Protein AF-A0A6M1SFU9-F1 (afdb_monomer_lite)

pLDDT: mean 87.93, std 9.63, range [48.06, 97.44]

Secondary structure (DSSP, 8-state):
------HHHHHHHHHTTEEEEEETTEEEEEEEHHHHHHHHHHHHHTT-TT-B--HHHH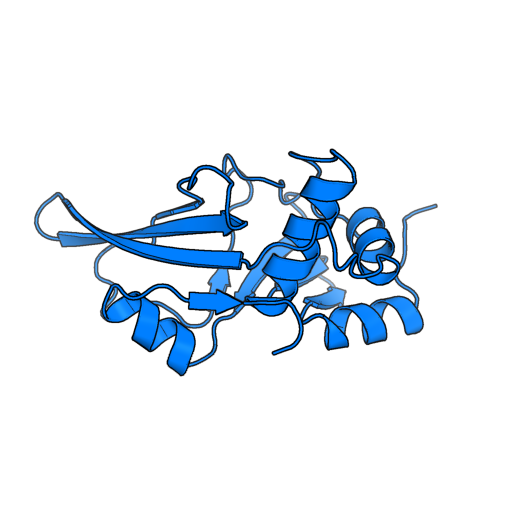HHHHH----TTT---EEEEEEEEEETTEEEEEEEEEETTS--EEEEEPPTT-SS--SEEEPPTT--SSSB--TTEEEEEE--HHHHHHHHTTPPEEE-S--

Sequence (159 aa):
MVPTLSKKDEVMLAERGITVESGVYGIKITLTSKGLCWLLNYLHSSGKQGSFLSLKLLKEVAGFQKDSDSWRELRIVASRLPAYDTQYYQLSLYLNGSPPKAFMALPPNLRAIPRTFNMPHLAYGVFKIKGDQTTNIALSASEADLLENGEAVIADGVN

Foldseek 3Di:
DAQDADPLLQVLLVQQQWHWDQDPLFIEIEHELSNVQLLLLLCVVVVVFAAEPGSVSSSSSSVDDDDPVSRFKKKWAWDWDDDDNWTKTFIWIDTPPDDTDGQDIDDTPDPFQDQKDWRDQDTPGRYGYDPSYTYMYGYDPVCRVCNRVRHMDIGRSND

Structure (mmCIF, N/CA/C/O backbone):
data_AF-A0A6M1SFU9-F1
#
_entry.id   AF-A0A6M1SFU9-F1
#
loop_
_atom_site.group_PDB
_atom_site.id
_atom_site.type_symbol
_atom_site.label_atom_id
_atom_site.label_alt_id
_atom_site.label_comp_id
_atom_site.label_asym_id
_atom_site.label_entity_id
_atom_site.label_seq_id
_atom_site.pdbx_PDB_ins_code
_atom_site.Cartn_x
_atom_site.Cartn_y
_atom_site.Cartn_z
_atom_site.occupancy
_atom_site.B_iso_or_equiv
_atom_site.auth_seq_id
_atom_site.auth_comp_id
_atom_site.auth_asym_id
_atom_site.auth_atom_id
_atom_site.pdbx_PDB_model_num
ATOM 1 N N . MET A 1 1 ? -26.341 1.052 9.754 1.00 48.06 1 MET A N 1
ATOM 2 C CA . MET A 1 1 ? -25.691 2.325 9.368 1.00 48.06 1 MET A CA 1
ATOM 3 C C . MET A 1 1 ? -24.549 2.026 8.418 1.00 48.06 1 MET A C 1
ATOM 5 O O . MET A 1 1 ? -23.768 1.125 8.709 1.00 48.06 1 MET A O 1
ATOM 9 N N . VAL A 1 2 ? -24.465 2.740 7.293 1.00 57.31 2 VAL A N 1
ATOM 10 C CA . VAL A 1 2 ? -23.296 2.679 6.403 1.00 57.31 2 VAL A CA 1
ATOM 11 C C . VAL A 1 2 ? -22.136 3.384 7.120 1.00 57.31 2 VAL A C 1
ATOM 13 O O . VAL A 1 2 ? -22.345 4.494 7.609 1.00 57.31 2 VAL A O 1
ATOM 16 N N . PRO A 1 3 ? -20.953 2.761 7.268 1.00 70.00 3 PRO A N 1
ATOM 17 C CA . PRO A 1 3 ? -19.822 3.405 7.927 1.00 70.00 3 PRO A CA 1
ATOM 18 C C . PRO A 1 3 ? -19.407 4.657 7.151 1.00 70.00 3 PRO A C 1
ATOM 20 O O . PRO A 1 3 ? -19.128 4.562 5.960 1.00 70.00 3 PRO A O 1
ATOM 23 N N . THR A 1 4 ? -19.337 5.801 7.824 1.00 84.50 4 THR A N 1
ATOM 24 C CA . THR A 1 4 ? -18.788 7.052 7.288 1.00 84.50 4 THR A CA 1
ATOM 25 C C . THR A 1 4 ? -17.497 7.412 8.019 1.00 84.50 4 THR A C 1
ATOM 27 O O . THR A 1 4 ? -17.324 7.092 9.204 1.00 84.50 4 THR A O 1
ATOM 30 N N . LEU A 1 5 ? -16.576 8.056 7.301 1.00 88.75 5 LEU A N 1
ATOM 31 C CA . LEU A 1 5 ? -15.388 8.662 7.894 1.00 88.75 5 LEU A CA 1
ATOM 32 C C . LEU A 1 5 ? -15.779 10.024 8.470 1.00 88.75 5 LEU A C 1
ATOM 34 O O . LEU A 1 5 ? -16.506 10.792 7.844 1.00 88.75 5 LEU A O 1
ATOM 38 N N . SER A 1 6 ? -15.349 10.301 9.696 1.00 92.25 6 SER A N 1
ATOM 39 C CA . SER A 1 6 ? -15.422 11.654 10.242 1.00 92.25 6 SER A CA 1
ATOM 40 C C . SER A 1 6 ? -14.275 12.500 9.689 1.00 92.25 6 SER A C 1
ATOM 42 O O . SER A 1 6 ? -13.248 11.958 9.288 1.00 92.25 6 SER A O 1
ATOM 44 N N . LYS A 1 7 ? -14.384 13.833 9.769 1.00 91.75 7 LYS A N 1
ATOM 45 C CA . LYS A 1 7 ? -13.270 14.736 9.418 1.00 91.75 7 LYS A CA 1
ATOM 46 C C . LYS A 1 7 ? -11.978 14.390 10.165 1.00 91.75 7 LYS A C 1
ATOM 48 O O . LYS A 1 7 ? -10.894 14.503 9.612 1.00 91.75 7 LYS A O 1
ATOM 53 N N . LYS A 1 8 ? -12.091 13.948 11.423 1.00 94.25 8 LYS A N 1
ATOM 54 C CA . LYS A 1 8 ? -10.940 13.495 12.212 1.00 94.25 8 LYS A CA 1
ATOM 55 C C . LYS A 1 8 ? -10.308 12.245 11.598 1.00 94.25 8 LYS A C 1
ATOM 57 O O . LYS A 1 8 ? -9.090 12.182 11.502 1.00 94.25 8 LYS A O 1
ATOM 62 N N . ASP A 1 9 ? -11.124 11.277 11.182 1.00 95.00 9 ASP A N 1
ATOM 63 C CA . ASP A 1 9 ? -10.627 10.058 10.537 1.00 95.00 9 ASP A CA 1
ATOM 64 C C . ASP A 1 9 ? -9.915 10.396 9.219 1.00 95.00 9 ASP A C 1
ATOM 66 O O . ASP A 1 9 ? -8.833 9.884 8.965 1.00 95.00 9 ASP A O 1
ATOM 70 N N . GLU A 1 10 ? -10.482 11.299 8.414 1.00 94.50 10 GLU A N 1
ATOM 71 C CA . GLU A 1 10 ? -9.889 11.758 7.150 1.00 94.50 10 GLU A CA 1
ATOM 72 C C . GLU A 1 10 ? -8.537 12.452 7.354 1.00 94.50 10 GLU A C 1
ATOM 74 O O . GLU A 1 10 ? -7.584 12.137 6.645 1.00 94.50 10 GLU A O 1
ATOM 79 N N . VAL A 1 11 ? -8.425 13.343 8.347 1.00 95.81 11 VAL A N 1
ATOM 80 C CA . VAL A 1 11 ? -7.157 14.010 8.693 1.00 95.81 11 VAL A CA 1
ATOM 81 C C . VAL A 1 11 ? -6.108 12.988 9.128 1.00 95.81 11 VAL A C 1
ATOM 83 O O . VAL A 1 11 ? -5.002 12.980 8.593 1.00 95.81 11 VAL A O 1
ATOM 86 N N . MET A 1 12 ? -6.467 12.070 10.031 1.00 96.56 12 MET A N 1
ATOM 87 C CA . MET A 1 12 ? -5.547 11.025 10.495 1.00 96.56 12 MET A CA 1
ATOM 88 C C . MET A 1 12 ? -5.112 10.093 9.360 1.00 96.56 12 MET A C 1
ATOM 90 O O . MET A 1 12 ? -3.966 9.654 9.323 1.00 96.56 12 MET A O 1
ATOM 94 N N . LEU A 1 13 ? -6.016 9.761 8.435 1.00 96.94 13 LEU A N 1
ATOM 95 C CA . LEU A 1 13 ? -5.690 8.963 7.255 1.00 96.94 13 LEU A CA 1
ATOM 96 C C . LEU A 1 13 ? -4.736 9.715 6.326 1.00 96.94 13 LEU A C 1
ATOM 98 O O . LEU A 1 13 ? -3.745 9.130 5.890 1.00 96.94 13 LEU A O 1
ATOM 102 N N . ALA A 1 14 ? -4.976 11.005 6.086 1.00 96.38 14 ALA A N 1
ATOM 103 C CA . ALA A 1 14 ? -4.108 11.833 5.256 1.00 96.38 14 ALA A CA 1
ATOM 104 C C . ALA A 1 14 ? -2.687 11.923 5.839 1.00 96.38 14 ALA A C 1
ATOM 106 O O . ALA A 1 14 ? -1.717 11.711 5.113 1.00 96.38 14 ALA A O 1
ATOM 107 N N . GLU A 1 15 ? -2.552 12.120 7.155 1.00 95.94 15 GLU A N 1
ATOM 108 C CA . GLU A 1 15 ? -1.257 12.086 7.858 1.00 95.94 15 GLU A CA 1
ATOM 109 C C . GLU A 1 15 ? -0.530 10.744 7.693 1.00 95.94 15 GLU A C 1
ATOM 111 O O . GLU A 1 15 ? 0.703 10.691 7.647 1.00 95.94 15 GLU A O 1
ATOM 116 N N . ARG A 1 16 ? -1.290 9.655 7.557 1.00 96.56 16 ARG A N 1
ATOM 117 C CA . ARG A 1 16 ? -0.790 8.293 7.324 1.00 96.56 16 ARG A CA 1
ATOM 118 C C . ARG A 1 16 ? -0.548 7.983 5.848 1.00 96.56 16 ARG A C 1
ATOM 120 O O . ARG A 1 16 ? -0.139 6.870 5.547 1.00 96.56 16 ARG A O 1
ATOM 127 N N . GLY A 1 17 ? -0.764 8.929 4.933 1.00 96.81 17 GLY A N 1
ATOM 128 C CA . GLY A 1 17 ? -0.580 8.721 3.495 1.00 96.81 17 GLY A CA 1
ATOM 129 C C . GLY A 1 17 ? -1.737 7.981 2.818 1.00 96.81 17 GLY A C 1
ATOM 130 O O . GLY A 1 17 ? -1.532 7.279 1.827 1.00 96.81 17 GLY A O 1
ATOM 131 N N . ILE A 1 18 ? -2.948 8.101 3.365 1.00 97.44 18 ILE A N 1
ATOM 132 C CA . ILE A 1 18 ? -4.175 7.520 2.819 1.00 97.44 18 ILE A CA 1
ATOM 133 C C . ILE A 1 18 ? -5.167 8.647 2.539 1.00 97.44 18 ILE A C 1
ATOM 135 O O . ILE A 1 18 ? -5.593 9.342 3.457 1.00 97.44 18 ILE A O 1
ATOM 139 N N . THR A 1 19 ? -5.590 8.806 1.288 1.00 96.44 19 THR A N 1
ATOM 140 C CA . THR A 1 19 ? -6.659 9.750 0.935 1.00 96.44 19 THR A CA 1
ATOM 141 C C . THR A 1 19 ? -7.898 9.008 0.466 1.00 96.44 19 THR A C 1
ATOM 143 O O . THR A 1 19 ? -7.815 7.979 -0.209 1.00 96.44 19 THR A O 1
ATOM 146 N N . VAL A 1 20 ? -9.063 9.526 0.854 1.00 94.56 20 VAL A N 1
ATOM 147 C CA . VAL A 1 20 ? -10.367 8.967 0.497 1.00 94.56 20 VAL A CA 1
ATOM 148 C C . VAL A 1 20 ? -11.207 10.078 -0.106 1.00 94.56 20 VAL A C 1
ATOM 150 O O . VAL A 1 20 ? -11.490 11.078 0.544 1.00 94.56 20 VAL A O 1
ATOM 153 N N . GLU A 1 21 ? -11.614 9.893 -1.352 1.00 91.81 21 GLU A N 1
ATOM 154 C CA . GLU A 1 21 ? -12.478 10.806 -2.089 1.00 91.81 21 GLU A CA 1
ATOM 155 C C . GLU A 1 21 ? -13.811 10.093 -2.339 1.00 91.81 21 GLU A C 1
ATOM 157 O O . GLU A 1 21 ? -13.856 9.030 -2.962 1.00 91.81 21 GLU A O 1
ATOM 162 N N . SER A 1 22 ? -14.907 10.664 -1.838 1.00 85.00 22 SER A N 1
ATOM 163 C CA . SER A 1 22 ? -16.260 10.176 -2.133 1.00 85.00 22 SER A CA 1
ATOM 164 C C . SER A 1 22 ? -16.840 10.995 -3.281 1.00 85.00 22 SER A C 1
ATOM 166 O O . SER A 1 22 ? -16.962 12.213 -3.165 1.00 85.00 22 SER A O 1
ATOM 168 N N . GLY A 1 23 ? -17.186 10.340 -4.388 1.00 76.00 23 GLY A N 1
ATOM 169 C CA . GLY A 1 23 ? -17.740 10.990 -5.572 1.00 76.00 23 GLY A CA 1
ATOM 170 C C . GLY A 1 23 ? -18.992 10.297 -6.101 1.00 76.00 23 GLY A C 1
ATOM 171 O O . GLY A 1 23 ? -19.428 9.266 -5.594 1.00 76.00 23 GLY A O 1
ATOM 172 N N . VAL A 1 24 ? -19.554 10.859 -7.174 1.00 73.69 24 VAL A N 1
ATOM 173 C CA . VAL A 1 24 ? -20.754 10.330 -7.855 1.00 73.69 24 VAL A CA 1
ATOM 174 C C . VAL A 1 24 ? -20.539 8.897 -8.367 1.00 73.69 24 VAL A C 1
ATOM 176 O O . VAL A 1 24 ? -21.476 8.108 -8.417 1.00 73.69 24 VAL A O 1
ATOM 179 N N . TYR A 1 25 ? -19.294 8.543 -8.694 1.00 71.81 25 TYR A N 1
ATOM 180 C CA . TYR A 1 25 ? -18.905 7.240 -9.241 1.00 71.81 25 TYR A CA 1
ATOM 181 C C . TYR A 1 25 ? -18.398 6.243 -8.183 1.00 71.81 25 TYR A C 1
ATOM 183 O O . TYR A 1 25 ? -17.784 5.239 -8.533 1.00 71.81 25 TYR A O 1
ATOM 191 N N . GLY A 1 26 ? -18.634 6.516 -6.897 1.00 84.44 26 GLY A N 1
ATOM 192 C CA . GLY A 1 26 ? -18.214 5.659 -5.789 1.00 84.44 26 GLY A CA 1
ATOM 193 C C . GLY A 1 26 ? -17.046 6.234 -4.991 1.00 84.44 26 GLY A C 1
ATOM 194 O O . GLY A 1 26 ? -16.836 7.448 -4.933 1.00 84.44 26 GLY A O 1
ATOM 195 N N . ILE A 1 27 ? -16.308 5.346 -4.325 1.00 89.75 27 ILE A N 1
ATOM 196 C CA . ILE A 1 27 ? -15.222 5.720 -3.413 1.00 89.75 27 ILE A CA 1
ATOM 197 C C . ILE A 1 27 ? -13.886 5.517 -4.123 1.00 89.75 27 ILE A C 1
ATOM 199 O O . ILE A 1 27 ? -13.589 4.426 -4.616 1.00 89.75 27 ILE A O 1
ATOM 203 N N . LYS A 1 28 ? -13.057 6.558 -4.131 1.00 92.62 28 LYS A N 1
ATOM 204 C CA . LYS A 1 28 ? -11.675 6.498 -4.594 1.00 92.62 28 LYS A CA 1
ATOM 205 C C . LYS A 1 28 ? -10.735 6.561 -3.395 1.00 92.62 28 LYS A C 1
ATOM 207 O O . LYS A 1 28 ? -10.817 7.477 -2.585 1.00 92.62 28 LYS A O 1
ATOM 212 N N . ILE A 1 29 ? -9.846 5.582 -3.285 1.00 94.31 29 ILE A N 1
ATOM 213 C CA . ILE A 1 29 ? -8.851 5.473 -2.216 1.00 94.31 29 ILE A CA 1
ATOM 214 C C . ILE A 1 29 ? -7.471 5.563 -2.855 1.00 94.31 29 ILE A C 1
ATOM 216 O O . ILE A 1 29 ? -7.181 4.833 -3.801 1.00 94.31 29 ILE A O 1
ATOM 220 N N . THR A 1 30 ? -6.612 6.436 -2.344 1.00 95.69 30 THR A N 1
ATOM 221 C CA . THR A 1 30 ? -5.206 6.497 -2.762 1.00 95.69 30 THR A CA 1
ATOM 222 C C . THR A 1 30 ? -4.320 6.162 -1.573 1.00 95.69 30 THR A C 1
ATOM 224 O O . THR A 1 30 ? -4.482 6.733 -0.496 1.00 95.69 30 THR A O 1
ATOM 227 N N . LEU A 1 31 ? -3.404 5.218 -1.767 1.00 95.62 31 LEU A N 1
ATOM 228 C CA . LEU A 1 31 ? -2.453 4.751 -0.764 1.00 95.62 31 LEU A CA 1
ATOM 229 C C . LEU A 1 31 ? -1.041 5.103 -1.228 1.00 95.62 31 LEU A C 1
ATOM 231 O O . LEU A 1 31 ? -0.623 4.666 -2.298 1.00 95.62 31 LEU A O 1
ATOM 235 N N . THR A 1 32 ? -0.290 5.856 -0.433 1.00 96.88 32 THR A N 1
ATOM 236 C CA . THR A 1 32 ? 1.163 5.955 -0.629 1.00 96.88 32 THR A CA 1
ATOM 237 C C . THR A 1 32 ? 1.870 4.749 -0.009 1.00 96.88 32 THR A C 1
ATOM 239 O O . THR A 1 32 ? 1.234 3.939 0.673 1.00 96.88 32 THR A O 1
ATOM 242 N N . SER A 1 33 ? 3.189 4.620 -0.172 1.00 95.62 33 SER A N 1
ATOM 243 C CA . SER A 1 33 ? 3.973 3.612 0.563 1.00 95.62 33 SER A CA 1
ATOM 244 C C . SER A 1 33 ? 3.794 3.739 2.080 1.00 95.62 33 SER A C 1
ATOM 246 O O . SER A 1 33 ? 3.647 2.735 2.778 1.00 95.62 33 SER A O 1
ATOM 248 N N . LYS A 1 34 ? 3.693 4.973 2.590 1.00 96.69 34 LYS A N 1
ATOM 249 C CA . LYS A 1 34 ? 3.340 5.257 3.988 1.00 96.69 34 LYS A CA 1
ATOM 250 C C . LYS A 1 34 ? 1.967 4.686 4.350 1.00 96.69 34 LYS A C 1
ATOM 252 O O . LYS A 1 34 ? 1.842 3.967 5.342 1.00 96.69 34 LYS A O 1
ATOM 257 N N . GLY A 1 35 ? 0.964 4.930 3.505 1.00 96.31 35 GLY A N 1
ATOM 258 C CA . GLY A 1 35 ? -0.394 4.413 3.690 1.00 96.31 35 GLY A CA 1
ATOM 259 C C . GLY A 1 35 ? -0.459 2.889 3.678 1.00 96.31 35 GLY A C 1
ATOM 260 O O . GLY A 1 35 ? -1.108 2.282 4.532 1.00 96.31 35 GLY A O 1
ATOM 261 N N . LEU A 1 36 ? 0.271 2.256 2.758 1.00 94.62 36 LEU A N 1
ATOM 262 C CA . LEU A 1 36 ? 0.425 0.804 2.700 1.00 94.62 36 LEU A CA 1
ATOM 263 C C . LEU A 1 36 ? 1.104 0.257 3.961 1.00 94.62 36 LEU A C 1
ATOM 265 O O . LEU A 1 36 ? 0.656 -0.757 4.490 1.00 94.62 36 LEU A O 1
ATOM 269 N N . CYS A 1 37 ? 2.138 0.929 4.474 1.00 95.56 37 CYS A N 1
ATOM 270 C CA . CYS A 1 37 ? 2.832 0.526 5.696 1.00 95.56 37 CYS A CA 1
ATOM 271 C C . CYS A 1 37 ? 1.881 0.521 6.901 1.00 95.56 37 CYS A C 1
ATOM 273 O O . CYS A 1 37 ? 1.786 -0.485 7.608 1.00 95.56 37 CYS A O 1
ATOM 275 N N . TRP A 1 38 ? 1.101 1.592 7.083 1.00 97.00 38 TRP A N 1
ATOM 276 C CA . TRP A 1 38 ? 0.081 1.671 8.133 1.00 97.00 38 TRP A CA 1
ATOM 277 C C . TRP A 1 38 ? -0.990 0.590 8.003 1.00 97.00 38 TRP A C 1
ATOM 279 O O . TRP A 1 38 ? -1.302 -0.100 8.975 1.00 97.00 38 TRP A O 1
ATOM 289 N N . LEU A 1 39 ? -1.537 0.422 6.799 1.00 95.31 39 LEU A N 1
ATOM 290 C CA . LEU A 1 39 ? -2.577 -0.562 6.527 1.00 95.31 39 LEU A CA 1
ATOM 291 C C . LEU A 1 39 ? -2.087 -1.989 6.798 1.00 95.31 39 LEU A C 1
ATOM 293 O O . LEU A 1 39 ? -2.770 -2.764 7.466 1.00 95.31 39 LEU A O 1
ATOM 297 N N . LEU A 1 40 ? -0.905 -2.347 6.299 1.00 93.69 40 LEU A N 1
ATOM 298 C CA . LEU A 1 40 ? -0.375 -3.699 6.442 1.00 93.69 40 LEU A CA 1
ATOM 299 C C . LEU A 1 40 ? 0.020 -4.005 7.889 1.00 93.69 40 LEU A C 1
ATOM 301 O O . LEU A 1 40 ? -0.278 -5.105 8.354 1.00 93.69 40 LEU A O 1
ATOM 305 N N . ASN A 1 41 ? 0.609 -3.053 8.624 1.00 95.19 41 ASN A N 1
ATOM 306 C CA . ASN A 1 41 ? 0.884 -3.236 10.054 1.00 95.19 41 ASN A CA 1
ATOM 307 C C . ASN A 1 41 ? -0.408 -3.415 10.859 1.00 95.19 41 ASN A C 1
ATOM 309 O O . ASN A 1 41 ? -0.484 -4.317 11.691 1.00 95.19 41 ASN A O 1
ATOM 313 N N . TYR A 1 42 ? -1.453 -2.634 10.564 1.00 95.38 42 TYR A N 1
ATOM 314 C CA . TYR A 1 42 ? -2.762 -2.823 11.190 1.00 95.38 42 TYR A CA 1
ATOM 315 C C . TYR A 1 42 ? -3.319 -4.231 10.933 1.00 95.38 42 TYR A C 1
ATOM 317 O O . TYR A 1 42 ? -3.749 -4.917 11.862 1.00 95.38 42 TYR A O 1
ATOM 325 N N . LEU A 1 43 ? -3.303 -4.691 9.678 1.00 93.31 43 LEU A N 1
ATOM 326 C CA . LEU A 1 43 ? -3.800 -6.020 9.306 1.00 93.31 43 LEU A CA 1
ATOM 327 C C . LEU A 1 43 ? -2.980 -7.147 9.942 1.00 93.31 43 LEU A C 1
ATOM 329 O O . LEU A 1 43 ? -3.544 -8.177 10.313 1.00 93.31 43 LEU A O 1
ATOM 333 N N . HIS A 1 44 ? -1.666 -6.953 10.071 1.00 91.81 44 HIS A N 1
ATOM 334 C CA . HIS A 1 44 ? -0.773 -7.891 10.738 1.00 91.81 44 HIS A CA 1
ATOM 335 C C . HIS A 1 44 ? -1.077 -7.983 12.239 1.00 91.81 44 HIS A C 1
ATOM 337 O O . HIS A 1 44 ? -1.341 -9.078 12.727 1.00 91.81 44 HIS A O 1
ATOM 343 N N . SER A 1 45 ? -1.120 -6.844 12.936 1.00 92.50 45 SER A N 1
ATOM 344 C CA . SER A 1 45 ? -1.370 -6.758 14.382 1.00 92.50 45 SER A CA 1
ATOM 345 C C . SER A 1 45 ? -2.773 -7.246 14.768 1.00 92.50 45 SER A C 1
ATOM 347 O O . SER A 1 45 ? -2.943 -7.973 15.742 1.00 92.50 45 SER A O 1
ATOM 349 N N . SER A 1 46 ? -3.790 -6.913 13.967 1.00 92.31 46 SER A N 1
ATOM 350 C CA . SER A 1 46 ? -5.185 -7.290 14.240 1.00 92.31 46 SER A CA 1
ATOM 351 C C . SER A 1 46 ? -5.579 -8.692 13.757 1.00 92.31 46 SER A C 1
ATOM 353 O O . SER A 1 46 ? -6.708 -9.119 13.999 1.00 92.31 46 SER A O 1
ATOM 355 N N . GLY A 1 47 ? -4.706 -9.393 13.023 1.00 89.19 47 GLY A N 1
ATOM 356 C CA . GLY A 1 47 ? -5.006 -10.703 12.432 1.00 89.19 47 GLY A CA 1
ATOM 357 C C . GLY A 1 47 ? -6.059 -10.680 11.311 1.00 89.19 47 GLY A C 1
ATOM 358 O O . GLY A 1 47 ? -6.520 -11.732 10.876 1.00 89.19 47 GLY A O 1
ATOM 359 N N . LYS A 1 48 ? -6.445 -9.502 10.803 1.00 89.12 48 LYS A N 1
ATOM 360 C CA . LYS A 1 48 ? -7.536 -9.314 9.825 1.00 89.12 48 LYS A CA 1
ATOM 361 C C . LYS A 1 48 ? -7.112 -9.491 8.359 1.00 89.12 48 LYS A C 1
ATOM 363 O O . LYS A 1 48 ? -7.669 -8.848 7.464 1.00 89.12 48 LYS A O 1
ATOM 368 N N . GLN A 1 49 ? -6.129 -10.342 8.084 1.00 85.44 49 GLN A N 1
ATOM 369 C CA . GLN A 1 49 ? -5.634 -10.574 6.722 1.00 85.44 49 GLN A CA 1
ATOM 370 C C . GLN A 1 49 ? -6.762 -11.041 5.784 1.00 85.44 49 GLN A C 1
ATOM 372 O O . GLN A 1 49 ? -7.654 -11.789 6.175 1.00 85.44 49 GLN A O 1
ATOM 377 N N . GLY A 1 50 ? -6.745 -10.574 4.536 1.00 83.25 50 GLY A N 1
ATOM 378 C CA . GLY A 1 50 ? -7.766 -10.874 3.528 1.00 83.25 50 GLY A CA 1
ATOM 379 C C . GLY A 1 50 ? -9.055 -10.050 3.649 1.00 83.25 50 GLY A C 1
ATOM 380 O O . GLY A 1 50 ? -9.989 -10.276 2.875 1.00 83.25 50 GLY A O 1
ATOM 381 N N . SER A 1 51 ? -9.110 -9.091 4.580 1.00 88.50 51 SER A N 1
ATOM 382 C CA . SER A 1 51 ? -10.244 -8.173 4.732 1.00 88.50 51 SER A CA 1
ATOM 383 C C . SER A 1 51 ? -10.436 -7.278 3.510 1.00 88.50 51 SER A C 1
ATOM 385 O O . SER A 1 51 ? -9.484 -6.926 2.815 1.00 88.50 51 SER A O 1
ATOM 387 N N . PHE A 1 52 ? -11.679 -6.858 3.275 1.00 90.94 52 PHE A N 1
ATOM 388 C CA . PHE A 1 52 ? -11.965 -5.821 2.289 1.00 90.94 52 PHE A CA 1
ATOM 389 C C . PHE A 1 52 ? -11.509 -4.452 2.795 1.00 90.94 52 PHE A C 1
ATOM 391 O O . PHE A 1 52 ? -11.864 -4.049 3.909 1.00 90.94 52 PHE A O 1
ATOM 398 N N . LEU A 1 53 ? -10.808 -3.712 1.938 1.00 91.38 53 LEU A N 1
ATOM 399 C CA . LEU A 1 53 ? -10.534 -2.297 2.123 1.00 91.38 53 LEU A CA 1
ATOM 400 C C . LEU A 1 53 ? -11.875 -1.558 2.115 1.00 91.38 53 LEU A C 1
ATOM 402 O O . LEU A 1 53 ? -12.538 -1.399 1.101 1.00 91.38 53 LEU A O 1
ATOM 406 N N . SER A 1 54 ? -12.362 -1.220 3.299 1.00 91.69 54 SER A N 1
ATOM 407 C CA . SER A 1 54 ? -13.681 -0.627 3.505 1.00 91.69 54 SER A CA 1
ATOM 408 C C . SER A 1 54 ? -13.548 0.614 4.367 1.00 91.69 54 SER A C 1
ATOM 410 O O . SER A 1 54 ? -12.584 0.735 5.115 1.00 91.69 54 SER A O 1
ATOM 412 N N . LEU A 1 55 ? -14.543 1.504 4.344 1.00 92.19 55 LEU A N 1
ATOM 413 C CA . LEU A 1 55 ? -14.544 2.680 5.223 1.00 92.19 55 LEU A CA 1
ATOM 414 C C . LEU A 1 55 ? -14.446 2.298 6.709 1.00 92.19 55 LEU A C 1
ATOM 416 O O . LEU A 1 55 ? -13.807 3.002 7.482 1.00 92.19 55 LEU A O 1
ATOM 420 N N . LYS A 1 56 ? -15.008 1.145 7.107 1.00 93.19 56 LYS A N 1
ATOM 421 C CA . LYS A 1 56 ? -14.834 0.600 8.461 1.00 93.19 56 LYS A CA 1
ATOM 422 C C . LYS A 1 56 ? -13.369 0.258 8.744 1.00 93.19 56 LYS A C 1
ATOM 424 O O . LYS A 1 56 ? -12.854 0.674 9.773 1.00 93.19 56 LYS A O 1
ATOM 429 N N . LEU A 1 57 ? -12.711 -0.466 7.835 1.00 94.75 57 LEU A N 1
ATOM 430 C CA . LEU A 1 57 ? -11.293 -0.804 7.969 1.00 94.75 57 LEU A CA 1
ATOM 431 C C . LEU A 1 57 ? -10.436 0.465 8.016 1.00 94.75 57 LEU A C 1
ATOM 433 O O . LEU A 1 57 ? -9.578 0.584 8.874 1.00 94.75 57 LEU A O 1
ATOM 437 N N . LEU A 1 58 ? -10.701 1.435 7.138 1.00 95.50 58 LEU A N 1
ATOM 438 C CA . LEU A 1 58 ? -9.984 2.709 7.117 1.00 95.50 58 LEU A CA 1
ATOM 439 C C . LEU A 1 58 ? -10.174 3.493 8.415 1.00 95.50 58 LEU A C 1
ATOM 441 O O . LEU A 1 58 ? -9.223 4.071 8.919 1.00 95.50 58 LEU A O 1
ATOM 445 N N . LYS A 1 59 ? -11.365 3.459 9.012 1.00 95.75 59 LYS A N 1
ATOM 446 C CA . LYS A 1 59 ? -11.603 4.055 10.328 1.00 95.75 59 LYS A CA 1
ATOM 447 C C . LYS A 1 59 ? -10.811 3.361 11.439 1.00 95.75 59 LYS A C 1
ATOM 449 O O . LYS A 1 59 ? -10.254 4.024 12.307 1.00 95.75 59 LYS A O 1
ATOM 454 N N . GLU A 1 60 ? -10.733 2.033 11.405 1.00 96.19 60 GLU A N 1
ATOM 455 C CA . GLU A 1 60 ? -9.893 1.266 12.333 1.00 96.19 60 GLU A CA 1
ATOM 456 C C . GLU A 1 60 ? -8.407 1.599 12.130 1.00 96.19 60 GLU A C 1
ATOM 458 O O . GLU A 1 60 ? -7.696 1.842 13.103 1.00 96.19 60 GLU A O 1
ATOM 463 N N . VAL A 1 61 ? -7.965 1.703 10.872 1.00 96.62 61 VAL A N 1
ATOM 464 C CA . VAL A 1 61 ? -6.616 2.149 10.519 1.00 96.62 61 VAL A CA 1
ATOM 465 C C . VAL A 1 61 ? -6.382 3.571 10.998 1.00 96.62 61 VAL A C 1
ATOM 467 O O . VAL A 1 61 ? -5.307 3.801 11.505 1.00 96.62 61 VAL A O 1
ATOM 470 N N . ALA A 1 62 ? -7.334 4.502 10.917 1.00 96.56 62 ALA A N 1
ATOM 471 C CA . ALA A 1 62 ? -7.180 5.876 11.409 1.00 96.56 62 ALA A CA 1
ATOM 472 C C . ALA A 1 62 ? -6.973 5.940 12.935 1.00 96.56 62 ALA A C 1
ATOM 474 O O . ALA A 1 62 ? -6.212 6.770 13.428 1.00 96.56 62 ALA A O 1
ATOM 475 N N . GLY A 1 63 ? -7.638 5.050 13.679 1.00 95.00 63 GLY A N 1
ATOM 476 C CA . GLY A 1 63 ? -7.527 4.943 15.136 1.00 95.00 63 GLY A CA 1
ATOM 477 C C . GLY A 1 63 ? -6.348 4.099 15.633 1.00 95.00 63 GLY A C 1
ATOM 478 O O . GLY A 1 63 ? -6.045 4.130 16.824 1.00 95.00 63 GLY A O 1
ATOM 479 N N . PHE A 1 64 ? -5.683 3.347 14.752 1.00 95.81 64 PHE A N 1
ATOM 480 C CA . PHE A 1 64 ? -4.573 2.471 15.119 1.00 95.81 64 PHE A CA 1
ATOM 481 C C . PHE A 1 64 ? -3.372 3.274 15.631 1.00 95.81 64 PHE A C 1
ATOM 483 O O . PHE A 1 64 ? -3.068 4.343 15.102 1.00 95.81 64 PHE A O 1
ATOM 490 N N . GLN A 1 65 ? -2.669 2.772 16.640 1.00 93.94 65 GLN A N 1
ATOM 491 C CA . GLN A 1 65 ? -1.448 3.393 17.152 1.00 93.94 65 GLN A CA 1
ATOM 492 C C . GLN A 1 65 ? -0.249 2.535 16.774 1.00 93.94 65 GLN A C 1
ATOM 494 O O . GLN A 1 65 ? -0.338 1.308 16.775 1.00 93.94 65 GLN A O 1
ATOM 499 N N . LYS A 1 66 ? 0.858 3.193 16.426 1.00 91.62 66 LYS A N 1
ATOM 500 C CA . LYS A 1 66 ? 2.120 2.511 16.147 1.00 91.62 66 LYS A CA 1
ATOM 501 C C . LYS A 1 66 ? 2.635 1.900 17.447 1.00 91.62 66 LYS A C 1
ATOM 503 O O . LYS A 1 66 ? 2.879 2.618 18.410 1.00 91.62 66 LYS A O 1
ATOM 508 N N . ASP A 1 67 ? 2.781 0.584 17.447 1.00 88.00 67 ASP A N 1
ATOM 509 C CA . ASP A 1 67 ? 3.388 -0.182 18.530 1.00 88.00 67 ASP A CA 1
ATOM 510 C C . ASP A 1 67 ? 4.868 -0.400 18.205 1.00 88.00 67 ASP A C 1
ATOM 512 O O . ASP A 1 67 ? 5.185 -1.078 17.229 1.00 88.00 67 ASP A O 1
ATOM 516 N N . SER A 1 68 ? 5.770 0.200 18.986 1.00 82.38 68 SER A N 1
ATOM 517 C CA . SER A 1 68 ? 7.216 0.152 18.733 1.00 82.38 68 SER A CA 1
ATOM 518 C C . SER A 1 68 ? 7.773 -1.265 18.653 1.00 82.38 68 SER A C 1
ATOM 520 O O . SER A 1 68 ? 8.730 -1.486 17.916 1.00 82.38 68 SER A O 1
ATOM 522 N N . ASP A 1 69 ? 7.167 -2.212 19.367 1.00 86.12 69 ASP A N 1
ATOM 523 C CA . ASP A 1 69 ? 7.729 -3.549 19.545 1.00 86.12 69 ASP A CA 1
ATOM 524 C C . ASP A 1 69 ? 7.348 -4.488 18.395 1.00 86.12 69 ASP A C 1
ATOM 526 O O . ASP A 1 69 ? 8.071 -5.434 18.077 1.00 86.12 69 ASP A O 1
ATOM 530 N N . SER A 1 70 ? 6.213 -4.221 17.743 1.00 88.69 70 SER A N 1
ATOM 531 C CA . SER A 1 70 ? 5.676 -5.051 16.660 1.00 88.69 70 SER A CA 1
ATOM 532 C C . SER A 1 70 ? 5.653 -4.361 15.295 1.00 88.69 70 SER A C 1
ATOM 534 O O . SER A 1 70 ? 5.355 -5.016 14.288 1.00 88.69 70 SER A O 1
ATOM 536 N N . TRP A 1 71 ? 5.993 -3.068 15.235 1.00 94.50 71 TRP A N 1
ATOM 537 C CA . TRP A 1 71 ? 6.004 -2.305 13.993 1.00 94.50 71 TRP A CA 1
ATOM 538 C C . TRP A 1 71 ? 7.068 -2.803 13.023 1.00 94.50 71 TRP A C 1
ATOM 540 O O . TRP A 1 71 ? 8.246 -2.931 13.352 1.00 94.50 71 TRP A O 1
ATOM 550 N N . ARG A 1 72 ? 6.654 -3.027 11.778 1.00 95.00 72 ARG A N 1
ATOM 551 C CA . ARG A 1 72 ? 7.525 -3.507 10.708 1.00 95.00 72 ARG A CA 1
ATOM 552 C C . ARG A 1 72 ? 7.545 -2.511 9.569 1.00 95.00 72 ARG A C 1
ATOM 554 O O . ARG A 1 72 ? 6.511 -1.995 9.154 1.00 95.00 72 ARG A O 1
ATOM 561 N N . GLU A 1 73 ? 8.724 -2.296 9.014 1.00 96.19 73 GLU A N 1
ATOM 562 C CA . GLU A 1 73 ? 8.874 -1.546 7.772 1.00 96.19 73 GLU A CA 1
ATOM 563 C C . GLU A 1 73 ? 8.166 -2.270 6.624 1.00 96.19 73 GLU A C 1
ATOM 565 O O . GLU A 1 73 ? 8.239 -3.498 6.503 1.00 96.19 73 GLU A O 1
ATOM 570 N N . LEU A 1 74 ? 7.518 -1.505 5.754 1.00 95.38 74 LEU A N 1
ATOM 571 C CA . LEU A 1 74 ? 7.096 -1.968 4.442 1.00 95.38 74 LEU A CA 1
ATOM 572 C C . LEU A 1 74 ? 8.309 -2.032 3.520 1.00 95.38 74 LEU A C 1
ATOM 574 O O . LEU A 1 74 ? 9.104 -1.097 3.479 1.00 95.38 74 LEU A O 1
ATOM 578 N N . ARG A 1 75 ? 8.390 -3.097 2.726 1.00 95.44 75 ARG A N 1
ATOM 579 C CA . ARG A 1 75 ? 9.300 -3.225 1.594 1.00 95.44 75 ARG A CA 1
ATOM 580 C C . ARG A 1 75 ? 8.506 -3.433 0.313 1.00 95.44 75 ARG A C 1
ATOM 582 O O . ARG A 1 75 ? 7.629 -4.299 0.251 1.00 95.44 75 ARG A O 1
ATOM 589 N N . ILE A 1 76 ? 8.830 -2.637 -0.697 1.00 93.81 76 ILE A N 1
ATOM 590 C CA . ILE A 1 76 ? 8.308 -2.757 -2.058 1.00 93.81 76 ILE A CA 1
ATOM 591 C C . ILE A 1 76 ? 9.486 -3.072 -2.966 1.00 93.81 76 ILE A C 1
ATOM 593 O O . ILE A 1 76 ? 10.504 -2.388 -2.912 1.00 93.81 76 ILE A O 1
ATOM 597 N N . VAL A 1 77 ? 9.350 -4.107 -3.786 1.00 93.81 77 VAL A N 1
ATOM 598 C CA . VAL A 1 77 ? 10.377 -4.516 -4.749 1.00 93.81 77 VAL A CA 1
ATOM 599 C C . VAL A 1 77 ? 9.722 -4.720 -6.103 1.00 93.81 77 VAL A C 1
ATOM 601 O O . VAL A 1 77 ? 8.638 -5.300 -6.185 1.00 93.81 77 VAL A O 1
ATOM 604 N N . ALA A 1 78 ? 10.394 -4.276 -7.160 1.00 92.25 78 ALA A N 1
ATOM 605 C CA . ALA A 1 78 ? 10.004 -4.544 -8.533 1.00 92.25 78 ALA A CA 1
ATOM 606 C C . ALA A 1 78 ? 11.007 -5.509 -9.173 1.00 92.25 78 ALA A C 1
ATOM 608 O O . ALA A 1 78 ? 12.167 -5.173 -9.393 1.00 92.25 78 ALA A O 1
ATOM 609 N N . SER A 1 79 ? 10.566 -6.726 -9.476 1.00 90.75 79 SER A N 1
ATOM 610 C CA . SER A 1 79 ? 11.389 -7.710 -10.178 1.00 90.75 79 SER A CA 1
ATOM 611 C C . SER A 1 79 ? 11.153 -7.604 -11.679 1.00 90.75 79 SER A C 1
ATOM 613 O O . SER A 1 79 ? 10.020 -7.756 -12.138 1.00 90.75 79 SER A O 1
ATOM 615 N N . ARG A 1 80 ? 12.223 -7.365 -12.443 1.00 88.75 80 ARG A N 1
ATOM 616 C CA . ARG A 1 80 ? 12.201 -7.426 -13.910 1.00 88.75 80 ARG A CA 1
ATOM 617 C C . ARG A 1 80 ? 12.166 -8.886 -14.354 1.00 88.75 80 ARG A C 1
ATOM 619 O O . ARG A 1 80 ? 13.044 -9.664 -13.988 1.00 88.75 80 ARG A O 1
ATOM 626 N N . LEU A 1 81 ? 11.149 -9.252 -15.124 1.00 86.38 81 LEU A N 1
ATOM 627 C CA . LEU A 1 81 ? 10.946 -10.593 -15.655 1.00 86.38 81 LEU A CA 1
ATOM 628 C C . LEU A 1 81 ? 10.976 -10.536 -17.188 1.00 86.38 81 LEU A C 1
ATOM 630 O O . LEU A 1 81 ? 10.067 -9.948 -17.785 1.00 86.38 81 LEU A O 1
ATOM 634 N N . PRO A 1 82 ? 11.986 -11.136 -17.842 1.00 85.12 82 PRO A N 1
ATOM 635 C CA . PRO A 1 82 ? 11.974 -11.290 -19.288 1.00 85.12 82 PRO A CA 1
ATOM 636 C C . PRO A 1 82 ? 10.924 -12.341 -19.673 1.00 85.12 82 PRO A C 1
ATOM 638 O O . PRO A 1 82 ? 10.995 -13.483 -19.219 1.00 85.12 82 PRO A O 1
ATOM 641 N N . ALA A 1 83 ? 9.952 -11.973 -20.506 1.00 83.50 83 ALA A N 1
ATOM 642 C CA . ALA A 1 83 ? 8.970 -12.911 -21.045 1.00 83.50 83 ALA A CA 1
ATOM 643 C C . ALA A 1 83 ? 8.481 -12.458 -22.425 1.00 83.50 83 ALA A C 1
ATOM 645 O O . ALA A 1 83 ? 8.224 -11.276 -22.626 1.00 83.50 83 ALA A O 1
ATOM 646 N N . TYR A 1 84 ? 8.313 -13.405 -23.355 1.00 77.56 84 TYR A N 1
ATOM 647 C CA . TYR A 1 84 ? 7.705 -13.172 -24.676 1.00 77.56 84 TYR A CA 1
ATOM 648 C C . TYR A 1 84 ? 8.291 -11.957 -25.424 1.00 77.56 84 TYR A C 1
ATOM 650 O O . TYR A 1 84 ? 7.555 -11.081 -25.871 1.00 77.56 84 TYR A O 1
ATOM 658 N N . ASP A 1 85 ? 9.623 -11.872 -25.483 1.00 80.50 85 ASP A N 1
ATOM 659 C CA . ASP A 1 85 ? 10.380 -10.783 -26.124 1.00 80.50 85 ASP A CA 1
ATOM 660 C C . ASP A 1 85 ? 10.145 -9.373 -25.542 1.00 80.50 85 ASP A C 1
ATOM 662 O O . ASP A 1 85 ? 10.560 -8.371 -26.125 1.00 80.50 85 ASP A O 1
ATOM 666 N N . THR A 1 86 ? 9.529 -9.270 -24.359 1.00 82.06 86 THR A N 1
ATOM 667 C CA . THR A 1 86 ? 9.357 -8.014 -23.618 1.00 82.06 86 THR A CA 1
ATOM 668 C C . THR A 1 86 ? 9.769 -8.156 -22.147 1.00 82.06 86 THR A C 1
ATOM 670 O O . THR A 1 86 ? 10.083 -9.240 -21.646 1.00 82.06 86 THR A O 1
ATOM 673 N N . GLN A 1 87 ? 9.838 -7.023 -21.452 1.00 80.88 87 GLN A N 1
ATOM 674 C CA . GLN A 1 87 ? 10.149 -6.941 -20.028 1.00 80.88 87 GLN A CA 1
ATOM 675 C C . GLN A 1 87 ? 8.869 -6.642 -19.254 1.00 80.88 87 GLN A C 1
ATOM 677 O O . GLN A 1 87 ? 8.169 -5.666 -19.535 1.00 80.88 87 GLN A O 1
ATOM 682 N N . TYR A 1 88 ? 8.592 -7.468 -18.252 1.00 84.75 88 TYR A N 1
ATOM 683 C CA . TYR A 1 88 ? 7.526 -7.243 -17.287 1.00 84.75 88 TYR A CA 1
ATOM 684 C C . TYR A 1 88 ? 8.121 -6.845 -15.944 1.00 84.75 88 TYR A C 1
ATOM 686 O O . TYR A 1 88 ? 9.202 -7.294 -15.570 1.00 84.75 88 TYR A O 1
ATOM 694 N N . TYR A 1 89 ? 7.381 -6.047 -15.185 1.00 87.50 89 TYR A N 1
ATOM 695 C CA . TYR A 1 89 ? 7.697 -5.783 -13.788 1.00 87.50 89 TYR A CA 1
ATOM 696 C C . TYR A 1 89 ? 6.693 -6.503 -12.901 1.00 87.50 89 TYR A C 1
ATOM 698 O O . TYR A 1 89 ? 5.487 -6.278 -13.012 1.00 87.50 89 TYR A O 1
ATOM 706 N N . GLN A 1 90 ? 7.189 -7.344 -11.998 1.00 89.62 90 GLN A N 1
ATOM 707 C CA . GLN A 1 90 ? 6.392 -7.925 -10.928 1.00 89.62 90 GLN A CA 1
ATOM 708 C C . GLN A 1 90 ? 6.665 -7.171 -9.631 1.00 89.62 90 GLN A C 1
ATOM 710 O O . GLN A 1 90 ? 7.762 -7.243 -9.076 1.00 89.62 90 GLN A O 1
ATOM 715 N N . LEU A 1 91 ? 5.653 -6.462 -9.140 1.00 89.56 91 LEU A N 1
ATOM 716 C CA . LEU A 1 91 ? 5.704 -5.796 -7.848 1.00 89.56 91 LEU A CA 1
ATOM 717 C C . LEU A 1 91 ? 5.427 -6.802 -6.736 1.00 89.56 91 LEU A C 1
ATOM 719 O O . LEU A 1 91 ? 4.457 -7.562 -6.791 1.00 89.56 91 LEU A O 1
ATOM 723 N N . SER A 1 92 ? 6.264 -6.766 -5.706 1.00 90.06 92 SER A N 1
ATOM 724 C CA . SER A 1 92 ? 6.087 -7.503 -4.460 1.00 90.06 92 SER A CA 1
ATOM 725 C C . SER A 1 92 ? 6.027 -6.522 -3.296 1.00 90.06 92 SER A C 1
ATOM 727 O O . SER A 1 92 ? 6.871 -5.635 -3.190 1.00 90.06 92 SER A O 1
ATOM 729 N N . LEU A 1 93 ? 5.032 -6.691 -2.424 1.00 89.94 93 LEU A N 1
ATOM 730 C CA . LEU A 1 93 ? 4.823 -5.874 -1.226 1.00 89.94 93 LEU A CA 1
ATOM 731 C C . LEU A 1 93 ? 4.851 -6.778 0.002 1.00 89.94 93 LEU A C 1
ATOM 733 O O . LEU A 1 93 ? 4.155 -7.796 0.029 1.00 89.94 93 LEU A O 1
ATOM 737 N N . TYR A 1 94 ? 5.625 -6.419 1.022 1.00 91.50 94 TYR A N 1
ATOM 738 C CA . TYR A 1 94 ? 5.690 -7.196 2.258 1.00 91.50 94 TYR A CA 1
ATOM 739 C C . TYR A 1 94 ? 6.173 -6.369 3.442 1.00 91.50 94 TYR A C 1
ATOM 741 O O . TYR A 1 94 ? 6.917 -5.406 3.290 1.00 91.50 94 TYR A O 1
ATOM 749 N N . LEU A 1 95 ? 5.758 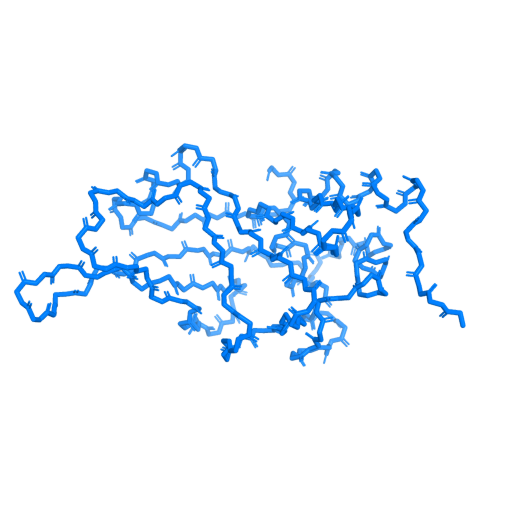-6.763 4.644 1.00 93.62 95 LEU A N 1
ATOM 750 C CA . LEU A 1 95 ? 6.348 -6.241 5.871 1.00 93.62 95 LEU A CA 1
ATOM 751 C C . LEU A 1 95 ? 7.658 -6.969 6.157 1.00 93.62 95 LEU A C 1
ATOM 753 O O . LEU A 1 95 ? 7.766 -8.173 5.905 1.00 93.62 95 LEU A O 1
ATOM 757 N N . ASN A 1 96 ? 8.637 -6.276 6.729 1.00 94.25 96 ASN A N 1
ATOM 758 C CA . ASN A 1 96 ? 9.885 -6.902 7.138 1.00 94.25 96 ASN A CA 1
ATOM 759 C C . ASN A 1 96 ? 9.619 -8.106 8.072 1.00 94.25 96 ASN A C 1
ATOM 761 O O . ASN A 1 96 ? 8.732 -8.080 8.932 1.00 94.25 96 ASN A O 1
ATOM 765 N N . GLY A 1 97 ? 10.336 -9.208 7.852 1.00 88.81 97 GLY A N 1
ATOM 766 C CA . GLY A 1 97 ? 10.086 -10.477 8.547 1.00 88.81 97 GLY A CA 1
ATOM 767 C C . GLY A 1 97 ? 8.791 -11.201 8.143 1.00 88.81 97 GLY A C 1
ATOM 768 O O . GLY A 1 97 ? 8.349 -12.091 8.867 1.00 88.81 97 GLY A O 1
ATOM 769 N N . SER A 1 98 ? 8.154 -10.827 7.027 1.00 87.69 98 SER A N 1
ATOM 770 C CA . SER A 1 98 ? 7.093 -11.613 6.380 1.00 87.69 98 SER A CA 1
ATOM 771 C C . SER A 1 98 ? 7.534 -12.072 4.982 1.00 87.69 98 SER A C 1
ATOM 773 O O . SER A 1 98 ? 8.329 -11.376 4.346 1.00 87.69 98 SER A O 1
ATOM 775 N N . PRO A 1 99 ? 7.062 -13.234 4.488 1.00 85.88 99 PRO A N 1
ATOM 776 C CA . PRO A 1 99 ? 7.406 -13.691 3.146 1.00 85.88 99 PRO A CA 1
ATOM 777 C C . PRO A 1 99 ? 6.948 -12.692 2.069 1.00 85.88 99 PRO A C 1
ATOM 779 O O . PRO A 1 99 ? 5.790 -12.258 2.118 1.00 85.88 99 PRO A O 1
ATOM 782 N N . PRO A 1 100 ? 7.801 -12.359 1.081 1.00 85.69 100 PRO A N 1
ATOM 783 C CA . PRO A 1 100 ? 7.402 -11.525 -0.042 1.00 85.69 100 PRO A CA 1
ATOM 784 C C . PRO A 1 100 ? 6.302 -12.221 -0.843 1.00 85.69 100 PRO A C 1
ATOM 786 O O . PRO A 1 100 ? 6.408 -13.402 -1.176 1.00 85.69 100 PRO A O 1
ATOM 789 N N . LYS A 1 101 ? 5.233 -11.486 -1.153 1.00 78.12 101 LYS A N 1
ATOM 790 C CA . LYS A 1 101 ? 4.144 -11.972 -2.003 1.00 78.12 101 LYS A CA 1
ATOM 791 C C . LYS A 1 101 ? 4.080 -11.134 -3.266 1.00 78.12 101 LYS A C 1
ATOM 793 O O . LYS A 1 101 ? 4.104 -9.904 -3.193 1.00 78.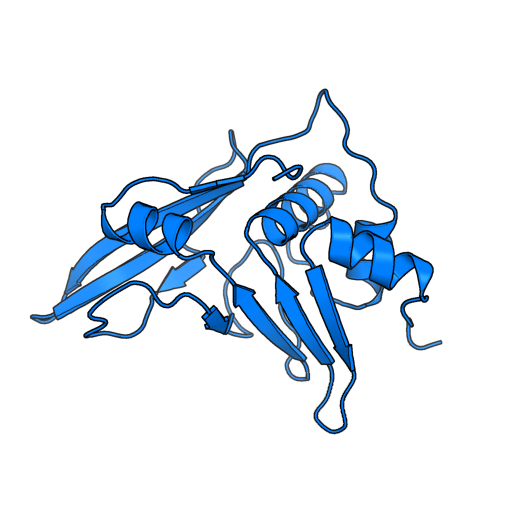12 101 LYS A O 1
ATOM 798 N N . ALA A 1 102 ? 3.968 -11.819 -4.403 1.00 79.12 1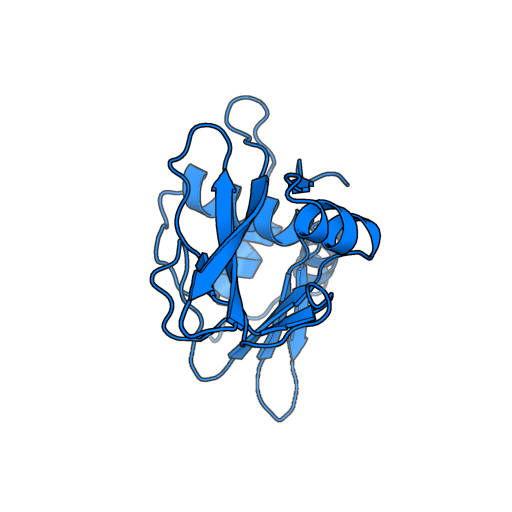02 ALA A N 1
ATOM 799 C CA . ALA A 1 102 ? 3.653 -11.175 -5.666 1.00 79.12 102 ALA A CA 1
ATOM 800 C C . ALA A 1 102 ? 2.325 -10.435 -5.504 1.00 79.12 102 ALA A C 1
ATOM 802 O O . ALA A 1 102 ? 1.318 -11.019 -5.103 1.00 79.12 102 ALA A O 1
ATOM 803 N N . PHE A 1 103 ? 2.358 -9.138 -5.758 1.00 81.94 103 PHE A N 1
ATOM 804 C CA . PHE A 1 103 ? 1.232 -8.258 -5.526 1.00 81.94 103 PHE A CA 1
ATOM 805 C C . PHE A 1 103 ? 0.516 -7.936 -6.835 1.00 81.94 103 PHE A C 1
ATOM 807 O O . PHE A 1 103 ? -0.692 -8.134 -6.946 1.00 81.94 103 PHE A O 1
ATOM 814 N N . MET A 1 104 ? 1.268 -7.493 -7.844 1.00 84.69 104 MET A N 1
ATOM 815 C CA . MET A 1 104 ? 0.748 -7.313 -9.194 1.00 84.69 104 MET A CA 1
ATOM 816 C C . MET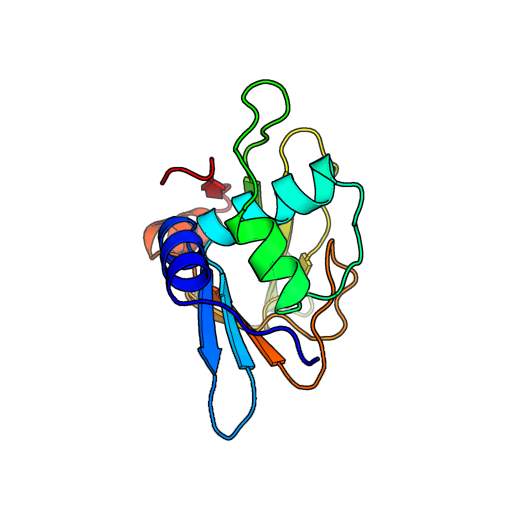 A 1 104 ? 1.863 -7.361 -10.233 1.00 84.69 104 MET A C 1
ATOM 818 O O . MET A 1 104 ? 2.997 -6.971 -9.959 1.00 84.69 104 MET A O 1
ATOM 822 N N . ALA A 1 105 ? 1.514 -7.792 -11.439 1.00 85.81 105 ALA A N 1
ATOM 823 C CA . ALA A 1 105 ? 2.327 -7.550 -12.619 1.00 85.81 105 ALA A CA 1
ATOM 824 C C . ALA A 1 105 ? 1.894 -6.224 -13.253 1.00 85.81 105 ALA A C 1
ATOM 826 O O . ALA A 1 105 ? 0.698 -5.953 -13.383 1.00 85.81 105 ALA A O 1
ATOM 827 N N . LEU A 1 106 ? 2.862 -5.399 -13.636 1.00 84.88 106 LEU A N 1
ATOM 828 C CA . LEU A 1 106 ? 2.603 -4.202 -14.420 1.00 84.88 106 LEU A CA 1
ATOM 829 C C . LEU A 1 106 ? 2.440 -4.558 -15.914 1.00 84.88 106 LEU A C 1
ATOM 831 O O . LEU A 1 106 ? 2.987 -5.573 -16.358 1.00 84.88 106 LEU A O 1
ATOM 835 N N . PRO A 1 107 ? 1.697 -3.746 -16.697 1.00 81.00 107 PRO A N 1
ATOM 836 C CA . PRO A 1 107 ? 1.534 -3.958 -18.135 1.00 81.00 107 PRO A CA 1
ATOM 837 C C . PRO A 1 107 ? 2.874 -4.070 -18.887 1.00 81.00 107 PRO A C 1
ATOM 839 O O . PRO A 1 107 ? 3.863 -3.466 -18.463 1.00 81.00 107 PRO A O 1
ATOM 842 N N . PRO A 1 108 ? 2.914 -4.799 -20.020 1.00 74.31 108 PRO A N 1
ATOM 843 C CA . PRO A 1 108 ? 4.116 -4.892 -20.846 1.00 74.31 108 PRO A CA 1
ATOM 844 C C . PRO A 1 108 ? 4.511 -3.532 -21.433 1.00 74.31 108 PRO A C 1
ATOM 846 O O . PRO A 1 108 ? 3.678 -2.635 -21.578 1.00 74.31 108 PRO A O 1
ATOM 849 N N . ASN A 1 109 ? 5.775 -3.415 -21.854 1.00 67.94 109 ASN A N 1
ATOM 850 C CA . ASN A 1 109 ? 6.320 -2.255 -22.576 1.00 67.94 109 ASN A CA 1
ATOM 851 C C . ASN A 1 109 ? 6.292 -0.929 -21.797 1.00 67.94 109 ASN A C 1
ATOM 853 O O . ASN A 1 109 ? 6.320 0.154 -22.389 1.00 67.94 109 ASN A O 1
ATOM 857 N N . LEU A 1 110 ? 6.258 -0.993 -20.467 1.00 72.19 110 LEU A N 1
ATOM 858 C CA . LEU A 1 110 ? 6.487 0.185 -19.647 1.00 72.19 110 LEU A CA 1
ATOM 859 C C . LEU A 1 110 ? 7.940 0.641 -19.785 1.00 72.19 110 LEU A C 1
ATOM 861 O O . LEU A 1 110 ? 8.869 -0.128 -19.552 1.00 72.19 110 LEU A O 1
ATOM 865 N N . ARG A 1 111 ? 8.121 1.915 -20.144 1.00 74.88 111 ARG A N 1
ATOM 866 C CA . ARG A 1 111 ? 9.445 2.556 -20.179 1.00 74.88 111 ARG A CA 1
ATOM 867 C C . ARG A 1 111 ? 10.004 2.825 -18.784 1.00 74.88 111 ARG A C 1
ATOM 869 O O . ARG A 1 111 ? 11.211 2.923 -18.657 1.00 74.88 111 ARG A O 1
ATOM 876 N N . ALA A 1 112 ? 9.123 2.958 -17.796 1.00 81.25 112 ALA A N 1
ATOM 877 C CA . ALA A 1 112 ? 9.428 3.259 -16.403 1.00 81.25 112 ALA A CA 1
ATOM 878 C C . ALA A 1 112 ? 8.288 2.747 -15.511 1.00 81.25 112 ALA A C 1
ATOM 880 O O . ALA A 1 112 ? 7.164 2.532 -15.988 1.00 81.25 112 ALA A O 1
ATOM 881 N N . ILE A 1 113 ? 8.550 2.585 -14.214 1.00 84.88 113 ILE A N 1
ATOM 882 C CA . ILE A 1 113 ? 7.504 2.230 -13.248 1.00 84.88 113 ILE A CA 1
ATOM 883 C C . ILE A 1 113 ? 6.556 3.429 -13.074 1.00 84.88 113 ILE A C 1
ATOM 885 O O . ILE A 1 113 ? 7.006 4.542 -12.793 1.00 84.88 113 ILE A O 1
ATOM 889 N N . PRO A 1 114 ? 5.233 3.251 -13.256 1.00 88.50 114 PRO A N 1
ATOM 890 C CA . PRO A 1 114 ? 4.289 4.350 -13.148 1.00 88.50 114 PRO A CA 1
ATOM 891 C C . PRO A 1 114 ? 4.216 4.847 -11.704 1.00 88.50 114 PRO A C 1
ATOM 893 O O . PRO A 1 114 ? 4.137 4.064 -10.761 1.00 88.50 114 PRO A O 1
ATOM 896 N N . ARG A 1 115 ? 4.159 6.171 -11.541 1.00 92.06 115 ARG A N 1
ATOM 897 C CA . ARG A 1 115 ? 4.013 6.807 -10.222 1.00 92.06 115 ARG A CA 1
ATOM 898 C C . ARG A 1 115 ? 2.660 6.540 -9.583 1.00 92.06 115 ARG A C 1
ATOM 900 O O . ARG A 1 115 ? 2.559 6.518 -8.369 1.00 92.06 115 ARG A O 1
ATOM 907 N N . THR A 1 116 ? 1.627 6.320 -10.386 1.00 91.19 116 THR A N 1
ATOM 908 C CA . THR A 1 116 ? 0.308 5.953 -9.880 1.00 91.19 116 THR A CA 1
ATOM 909 C C . THR A 1 116 ? -0.223 4.793 -10.690 1.00 91.19 116 THR A C 1
ATOM 911 O O . THR A 1 116 ? -0.232 4.847 -11.920 1.00 91.19 116 THR A O 1
ATOM 914 N N . PHE A 1 117 ? -0.693 3.757 -10.010 1.00 89.62 117 PHE A N 1
ATOM 915 C CA . PHE A 1 117 ? -1.299 2.604 -10.660 1.00 89.62 117 PHE A CA 1
ATOM 916 C C . PHE A 1 117 ? -2.472 2.067 -9.849 1.00 89.62 117 PHE A C 1
ATOM 918 O O . PHE A 1 117 ? -2.510 2.145 -8.620 1.00 89.62 117 PHE A O 1
ATOM 925 N N . ASN A 1 118 ? -3.458 1.545 -10.571 1.00 88.19 118 ASN A N 1
ATOM 926 C CA . ASN A 1 118 ? -4.668 0.989 -9.992 1.00 88.19 118 ASN A CA 1
ATOM 927 C C . ASN A 1 118 ? -4.398 -0.414 -9.438 1.00 88.19 118 ASN A C 1
ATOM 929 O O . ASN A 1 118 ? -3.750 -1.233 -10.091 1.00 88.19 118 ASN A O 1
ATOM 933 N N . MET A 1 119 ? -4.918 -0.696 -8.247 1.00 83.50 119 MET A N 1
ATOM 934 C CA . MET A 1 119 ? -4.905 -2.036 -7.684 1.00 83.50 119 MET A CA 1
ATOM 935 C C . MET A 1 119 ? -6.077 -2.868 -8.231 1.00 83.50 119 MET A C 1
ATOM 937 O O . MET A 1 119 ? -7.235 -2.521 -7.988 1.00 83.50 119 MET A O 1
ATOM 941 N N . PRO A 1 120 ? -5.815 -4.015 -8.880 1.00 73.31 120 PRO A N 1
ATOM 942 C CA . PRO A 1 120 ? -6.880 -4.844 -9.430 1.00 73.31 120 PRO A CA 1
ATOM 943 C C . PRO A 1 120 ? -7.766 -5.456 -8.331 1.00 73.31 120 PRO A C 1
ATOM 945 O O . PRO A 1 120 ? -7.279 -5.977 -7.326 1.00 73.31 120 PRO A O 1
ATOM 948 N N . HIS A 1 121 ? -9.085 -5.467 -8.561 1.00 66.62 121 HIS A N 1
ATOM 949 C CA . HIS A 1 121 ? -10.106 -5.908 -7.594 1.00 66.62 121 HIS A CA 1
ATOM 950 C C . H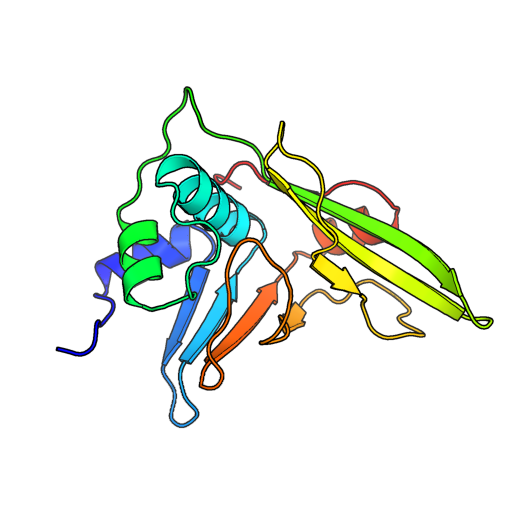IS A 1 121 ? -9.994 -7.379 -7.142 1.00 66.62 121 HIS A C 1
ATOM 952 O O . HIS A 1 121 ? -10.567 -7.756 -6.122 1.00 66.62 121 HIS A O 1
ATOM 958 N N . LEU A 1 122 ? -9.274 -8.216 -7.895 1.00 55.06 122 LEU A N 1
ATOM 959 C CA . LEU A 1 122 ? -9.242 -9.675 -7.729 1.00 55.06 122 LEU A CA 1
ATOM 960 C C . LEU A 1 122 ? -7.890 -10.223 -7.251 1.00 55.06 122 LEU A C 1
ATOM 962 O O . LEU A 1 122 ? -7.720 -11.439 -7.187 1.00 55.06 122 LEU A O 1
ATOM 966 N N . ALA A 1 123 ? -6.918 -9.366 -6.927 1.00 57.94 123 ALA A N 1
ATOM 967 C CA . ALA A 1 123 ? -5.590 -9.850 -6.566 1.00 57.94 123 ALA A CA 1
ATOM 968 C C . ALA A 1 123 ? -5.612 -10.652 -5.255 1.00 57.94 123 ALA A C 1
ATOM 970 O O . ALA A 1 123 ? -6.171 -10.224 -4.242 1.00 57.94 123 ALA A O 1
ATOM 971 N N . TYR A 1 124 ? -4.956 -11.815 -5.277 1.00 57.34 124 TYR A N 1
ATOM 972 C CA . TYR A 1 124 ? -4.583 -12.600 -4.103 1.00 57.34 124 TYR A CA 1
ATOM 973 C C . TYR A 1 124 ? -3.602 -11.789 -3.236 1.00 57.34 124 TYR A C 1
ATOM 975 O O . TYR A 1 124 ? -2.394 -11.986 -3.284 1.00 57.34 124 TYR A O 1
ATOM 983 N N . GLY A 1 125 ? -4.125 -10.825 -2.480 1.00 65.88 125 GLY A N 1
ATOM 984 C CA . GLY A 1 125 ? -3.354 -9.883 -1.672 1.00 65.88 125 GLY A CA 1
ATOM 985 C C . GLY A 1 125 ? -3.611 -10.015 -0.171 1.00 65.88 125 GLY A C 1
ATOM 986 O O . GLY A 1 125 ? -4.438 -10.803 0.287 1.00 65.88 125 GLY A O 1
ATOM 987 N N . VAL A 1 126 ? -2.904 -9.201 0.618 1.00 76.94 126 VAL A N 1
ATOM 988 C CA . VAL A 1 126 ? -3.099 -9.102 2.081 1.00 76.94 126 VAL A CA 1
ATOM 989 C C . VAL A 1 126 ? -4.463 -8.482 2.431 1.00 76.94 126 VAL A C 1
ATOM 991 O O . VAL A 1 126 ? -4.967 -8.675 3.535 1.00 76.94 126 VAL A O 1
ATOM 994 N N . PHE A 1 127 ? -5.095 -7.790 1.483 1.00 84.50 127 PHE A N 1
ATOM 995 C CA . PHE A 1 127 ? -6.453 -7.256 1.559 1.00 84.50 127 PHE A CA 1
ATOM 996 C C . PHE A 1 127 ? -7.115 -7.291 0.174 1.00 84.50 127 PHE A C 1
ATOM 998 O O . PHE A 1 127 ? -6.439 -7.467 -0.839 1.00 84.50 127 PHE A O 1
ATOM 1005 N N . LYS A 1 128 ? -8.441 -7.135 0.139 1.00 87.25 128 LYS A N 1
ATOM 1006 C CA . LYS A 1 128 ? -9.269 -7.175 -1.077 1.00 87.25 128 LYS A CA 1
ATOM 1007 C C . LYS A 1 128 ? -9.891 -5.812 -1.356 1.00 87.25 128 LYS A C 1
ATOM 1009 O O . LYS A 1 128 ? -10.208 -5.084 -0.418 1.00 87.25 128 LYS A O 1
ATOM 1014 N N . ILE A 1 129 ? -10.137 -5.489 -2.620 1.00 87.12 129 ILE A N 1
ATOM 1015 C CA . ILE A 1 129 ? -10.829 -4.254 -3.016 1.00 87.12 129 ILE A CA 1
ATOM 1016 C C . ILE A 1 129 ? -12.234 -4.611 -3.485 1.00 87.12 129 ILE A C 1
ATOM 1018 O O . ILE A 1 129 ? -12.436 -5.622 -4.155 1.00 87.12 129 ILE A O 1
ATOM 1022 N N . LYS A 1 130 ? -13.226 -3.807 -3.103 1.00 83.38 130 LYS A N 1
ATOM 1023 C CA . LYS A 1 130 ? -14.603 -4.015 -3.560 1.00 83.38 130 LYS A CA 1
ATOM 1024 C C . LYS A 1 130 ? -14.788 -3.505 -4.991 1.00 83.38 130 LYS A C 1
ATOM 1026 O O . LYS A 1 130 ? -14.077 -2.608 -5.428 1.00 83.38 130 LYS A O 1
ATOM 1031 N N . GLY A 1 131 ? -15.744 -4.072 -5.724 1.00 78.31 131 GLY A N 1
ATOM 1032 C CA . GLY A 1 131 ? -16.004 -3.693 -7.121 1.00 78.31 131 GLY A CA 1
ATOM 1033 C C . GLY A 1 131 ? -16.507 -2.255 -7.307 1.00 78.31 131 GLY A C 1
ATOM 1034 O O . GLY A 1 131 ? -16.344 -1.690 -8.377 1.00 78.31 131 GLY A O 1
ATOM 1035 N N . ASP A 1 132 ? -17.073 -1.647 -6.264 1.00 82.25 132 ASP A N 1
ATOM 1036 C CA . ASP A 1 132 ? -17.589 -0.272 -6.238 1.00 82.25 132 ASP A CA 1
ATOM 1037 C C . ASP A 1 132 ? -16.535 0.773 -5.818 1.00 82.25 132 ASP A C 1
ATOM 1039 O O . ASP A 1 132 ? -16.873 1.916 -5.501 1.00 82.25 132 ASP A O 1
ATOM 1043 N N . GLN A 1 133 ? -15.254 0.387 -5.773 1.00 87.12 133 GLN A N 1
ATOM 1044 C CA . GLN A 1 133 ? -14.170 1.234 -5.281 1.00 87.12 133 GLN A CA 1
ATOM 1045 C C . GLN A 1 133 ? -12.985 1.267 -6.232 1.00 87.12 133 GLN A C 1
ATOM 1047 O O . GLN A 1 133 ? -12.464 0.233 -6.630 1.00 87.12 133 GLN A O 1
ATOM 1052 N N . THR A 1 134 ? -12.469 2.461 -6.498 1.00 90.12 134 THR A N 1
ATOM 1053 C CA . THR A 1 134 ? -11.186 2.613 -7.191 1.00 90.12 134 THR A CA 1
ATOM 1054 C C . THR A 1 134 ? -10.083 2.756 -6.150 1.00 90.12 134 THR A C 1
ATOM 1056 O O . THR A 1 134 ? -10.095 3.717 -5.389 1.00 90.12 134 THR A O 1
ATOM 1059 N N . THR A 1 135 ? -9.122 1.832 -6.104 1.00 91.00 135 THR A N 1
ATOM 1060 C CA . THR A 1 135 ? -7.951 1.959 -5.218 1.00 91.00 135 THR A CA 1
ATOM 1061 C C . THR A 1 135 ? -6.691 2.150 -6.048 1.00 91.00 135 THR A C 1
ATOM 1063 O O . THR A 1 135 ? -6.403 1.339 -6.924 1.00 91.00 135 THR A O 1
ATOM 1066 N N . ASN A 1 136 ? -5.936 3.207 -5.768 1.00 92.94 136 ASN A N 1
ATOM 1067 C CA . ASN A 1 136 ? -4.666 3.493 -6.422 1.00 92.94 136 ASN A CA 1
ATOM 1068 C C . ASN A 1 136 ? -3.522 3.431 -5.414 1.00 92.94 136 ASN A C 1
ATOM 1070 O O . ASN A 1 136 ? -3.672 3.864 -4.271 1.00 92.94 136 ASN A O 1
ATOM 1074 N N . ILE A 1 137 ? -2.368 2.956 -5.867 1.00 93.00 137 ILE A N 1
ATOM 1075 C CA . ILE A 1 137 ? -1.098 3.150 -5.172 1.00 93.00 137 ILE A CA 1
ATOM 1076 C C . ILE A 1 137 ? -0.386 4.324 -5.828 1.00 93.00 137 ILE A C 1
ATOM 1078 O O . ILE A 1 137 ? -0.332 4.396 -7.056 1.00 93.00 137 ILE A O 1
ATOM 1082 N N . ALA A 1 138 ? 0.125 5.237 -5.008 1.00 95.75 138 ALA A N 1
ATOM 1083 C CA . ALA A 1 138 ? 0.896 6.394 -5.431 1.00 95.75 138 ALA A CA 1
ATOM 1084 C C . ALA A 1 138 ? 2.316 6.316 -4.858 1.00 95.75 138 ALA A C 1
ATOM 1086 O O . ALA A 1 138 ? 2.510 6.279 -3.646 1.00 95.75 138 ALA A O 1
ATOM 1087 N N . LEU A 1 139 ? 3.299 6.311 -5.745 1.00 94.69 139 LEU A N 1
ATOM 1088 C CA . LEU A 1 139 ? 4.719 6.395 -5.456 1.00 94.69 139 LEU A CA 1
ATOM 1089 C C . LEU A 1 139 ? 5.203 7.818 -5.739 1.00 94.69 139 LEU A C 1
ATOM 1091 O O . LEU A 1 139 ? 4.797 8.463 -6.712 1.00 94.69 139 LEU A O 1
ATOM 1095 N N . SER A 1 140 ? 6.111 8.299 -4.904 1.00 95.12 140 SER A N 1
ATOM 1096 C CA . SER A 1 140 ? 6.927 9.468 -5.213 1.00 95.12 140 SER A CA 1
ATOM 1097 C C . SER A 1 140 ? 7.853 9.192 -6.406 1.00 95.12 140 SER A C 1
ATOM 1099 O O . SER A 1 140 ? 8.049 8.051 -6.828 1.00 95.12 140 SER A O 1
ATOM 1101 N N . ALA A 1 141 ? 8.432 10.255 -6.969 1.00 94.12 141 ALA A N 1
ATOM 1102 C CA . ALA A 1 141 ? 9.391 10.122 -8.064 1.00 94.12 141 ALA A CA 1
ATOM 1103 C C . ALA A 1 141 ? 10.596 9.260 -7.658 1.00 94.12 141 ALA A C 1
ATOM 1105 O O . ALA A 1 141 ? 10.920 8.311 -8.359 1.00 94.12 141 ALA A O 1
ATOM 1106 N N . SER A 1 142 ? 11.173 9.527 -6.483 1.00 94.75 142 SER A N 1
ATOM 1107 C CA . SER A 1 142 ? 12.318 8.779 -5.964 1.00 94.75 142 SER A CA 1
ATOM 1108 C C . SER A 1 142 ? 11.996 7.308 -5.720 1.00 94.75 142 SER A C 1
ATOM 1110 O O . SER A 1 142 ? 12.823 6.451 -5.996 1.00 94.75 142 SER A O 1
ATOM 1112 N N . GLU A 1 143 ? 10.796 6.988 -5.234 1.00 95.75 143 GLU A N 1
ATOM 1113 C CA . GLU A 1 143 ? 10.386 5.593 -5.050 1.00 95.75 143 GLU A CA 1
ATOM 1114 C C . GLU A 1 143 ? 10.249 4.850 -6.379 1.00 95.75 143 GLU A C 1
ATOM 1116 O O . GLU A 1 143 ? 10.692 3.710 -6.488 1.00 95.75 143 GLU A O 1
ATOM 1121 N N . ALA A 1 144 ? 9.662 5.488 -7.394 1.00 93.50 144 ALA A N 1
ATOM 1122 C CA . ALA A 1 144 ? 9.583 4.901 -8.726 1.00 93.50 144 ALA A CA 1
ATOM 1123 C C . ALA A 1 144 ? 10.985 4.659 -9.315 1.00 93.50 144 ALA A C 1
ATOM 1125 O O . ALA A 1 144 ? 11.229 3.574 -9.840 1.00 93.50 144 ALA A O 1
ATOM 1126 N N . ASP A 1 145 ? 11.905 5.616 -9.151 1.00 93.50 145 ASP A N 1
ATOM 1127 C CA . ASP A 1 145 ? 13.288 5.514 -9.631 1.00 93.50 145 ASP A CA 1
ATOM 1128 C C . ASP A 1 145 ? 14.056 4.380 -8.922 1.00 93.50 145 ASP A C 1
ATOM 1130 O O . ASP A 1 145 ? 14.748 3.595 -9.571 1.00 93.50 145 ASP A O 1
ATOM 1134 N N . LEU A 1 146 ? 13.896 4.236 -7.598 1.00 94.56 146 LEU A N 1
ATOM 1135 C CA . LEU A 1 146 ? 14.483 3.128 -6.830 1.00 94.56 146 LEU A CA 1
ATOM 1136 C C . LEU A 1 146 ? 14.008 1.774 -7.361 1.00 94.56 146 LEU A C 1
ATOM 1138 O O . LEU A 1 146 ? 14.819 0.901 -7.671 1.00 94.56 146 LEU A O 1
ATOM 1142 N N . LEU A 1 147 ? 12.691 1.608 -7.512 1.00 93.00 147 LEU A N 1
ATOM 1143 C CA . LEU A 1 147 ? 12.120 0.363 -8.020 1.00 93.00 147 LEU A CA 1
ATOM 1144 C C . LEU A 1 147 ? 12.571 0.081 -9.456 1.00 93.00 147 LEU A C 1
ATOM 1146 O O . LEU A 1 147 ? 12.806 -1.075 -9.812 1.00 93.00 147 LEU A O 1
ATOM 1150 N N . GLU A 1 148 ? 12.703 1.117 -10.286 1.00 90.06 148 GLU A N 1
ATOM 1151 C CA . GLU A 1 148 ? 13.192 0.971 -11.651 1.00 90.06 148 GLU A CA 1
ATOM 1152 C C . GLU A 1 148 ? 14.629 0.451 -11.654 1.00 90.06 148 GLU A C 1
ATOM 1154 O O . GLU A 1 148 ? 14.926 -0.472 -12.409 1.00 90.06 148 GLU A O 1
ATOM 1159 N N . ASN A 1 149 ? 15.485 0.938 -10.757 1.00 90.31 149 ASN A N 1
ATOM 1160 C CA . ASN A 1 149 ? 16.866 0.475 -10.595 1.00 90.31 149 ASN A CA 1
ATOM 1161 C C . ASN A 1 149 ? 16.992 -0.905 -9.918 1.00 90.31 149 ASN A C 1
ATOM 1163 O O . ASN A 1 149 ? 18.100 -1.415 -9.761 1.00 90.31 149 ASN A O 1
ATOM 1167 N N . GLY A 1 150 ? 15.873 -1.545 -9.560 1.00 89.00 150 GLY A N 1
ATOM 1168 C CA . GLY A 1 150 ? 15.851 -2.837 -8.872 1.00 89.00 150 GLY A CA 1
ATOM 1169 C C . GLY A 1 150 ? 16.127 -2.737 -7.370 1.00 89.00 150 GLY A C 1
ATOM 1170 O O . GLY A 1 150 ? 16.342 -3.759 -6.716 1.00 89.00 150 GLY A O 1
ATOM 1171 N N . GLU A 1 151 ? 16.112 -1.526 -6.818 1.00 93.69 151 GLU A N 1
ATOM 1172 C CA . GLU A 1 151 ? 16.242 -1.271 -5.390 1.00 93.69 151 GLU A CA 1
ATOM 1173 C C . GLU A 1 151 ? 14.887 -1.399 -4.684 1.00 93.69 151 GLU A C 1
ATOM 1175 O O . GLU A 1 151 ? 13.816 -1.323 -5.292 1.00 93.69 151 GLU A O 1
ATOM 1180 N N . ALA A 1 152 ? 14.929 -1.625 -3.372 1.00 93.69 152 ALA A N 1
ATOM 1181 C CA . ALA A 1 152 ? 13.725 -1.721 -2.563 1.00 93.69 152 ALA A CA 1
ATOM 1182 C C . ALA A 1 152 ? 13.310 -0.340 -2.047 1.00 93.69 152 ALA A C 1
ATOM 1184 O O . ALA A 1 152 ? 14.118 0.383 -1.468 1.00 93.69 152 ALA A O 1
ATOM 1185 N N . VAL A 1 153 ? 12.024 -0.019 -2.156 1.00 96.00 153 VAL A N 1
ATOM 1186 C CA . VAL A 1 153 ? 11.435 1.091 -1.399 1.00 96.00 153 VAL A CA 1
ATOM 1187 C C . VAL A 1 153 ? 11.137 0.604 0.010 1.00 96.00 153 VAL A C 1
ATOM 1189 O O . VAL A 1 153 ? 10.505 -0.441 0.188 1.00 96.00 153 VAL A O 1
ATOM 1192 N N . ILE A 1 154 ? 11.585 1.368 1.006 1.00 96.00 154 ILE A N 1
ATOM 1193 C CA . ILE A 1 154 ? 11.400 1.071 2.426 1.00 96.00 154 ILE A CA 1
ATOM 1194 C C . ILE A 1 154 ? 10.577 2.196 3.051 1.00 96.00 154 ILE A C 1
ATOM 1196 O O . ILE A 1 154 ? 10.976 3.355 2.986 1.00 96.00 154 ILE A O 1
ATOM 1200 N N . ALA A 1 155 ? 9.440 1.857 3.664 1.00 94.44 155 ALA A N 1
ATOM 1201 C CA . ALA A 1 155 ? 8.589 2.824 4.358 1.00 94.44 155 ALA A CA 1
ATOM 1202 C C . ALA A 1 155 ? 8.330 2.400 5.810 1.00 94.44 155 ALA A C 1
ATOM 1204 O O . ALA A 1 155 ? 7.919 1.273 6.085 1.00 94.44 155 ALA A O 1
ATOM 1205 N N . ASP A 1 156 ? 8.511 3.326 6.748 1.00 92.44 156 ASP A N 1
ATOM 1206 C CA . ASP A 1 156 ? 8.413 3.103 8.198 1.00 92.44 156 ASP A CA 1
ATOM 1207 C C . ASP A 1 156 ? 7.129 3.682 8.828 1.00 92.44 156 ASP A C 1
ATOM 1209 O O . ASP A 1 156 ? 6.929 3.603 10.047 1.00 92.44 156 ASP A O 1
ATOM 1213 N N . GLY A 1 157 ? 6.261 4.271 8.000 1.00 82.06 157 GLY A N 1
ATOM 1214 C CA . GLY A 1 157 ? 5.008 4.901 8.409 1.00 82.06 157 GLY A CA 1
ATOM 1215 C C . GLY A 1 157 ? 5.142 6.336 8.924 1.00 82.06 157 GLY A C 1
ATOM 1216 O O . GLY A 1 157 ? 4.128 6.909 9.325 1.00 82.06 157 GLY A O 1
ATOM 1217 N N . VAL A 1 158 ? 6.338 6.930 8.919 1.00 77.31 158 VAL A N 1
ATOM 1218 C CA . VAL A 1 158 ? 6.580 8.309 9.378 1.00 77.31 158 VAL A CA 1
ATOM 1219 C C . VAL A 1 158 ? 6.862 9.234 8.196 1.00 77.31 158 VAL A C 1
ATOM 1221 O O . VAL A 1 158 ? 6.284 10.325 8.155 1.00 77.31 158 VAL A O 1
ATOM 1224 N N . ASN A 1 159 ? 7.635 8.756 7.217 1.00 51.56 159 ASN A N 1
ATOM 1225 C CA . ASN A 1 159 ? 7.996 9.489 5.998 1.00 51.56 159 ASN A CA 1
ATOM 1226 C C . ASN A 1 159 ? 7.019 9.235 4.846 1.00 51.56 159 ASN A C 1
ATOM 1228 O O . ASN A 1 159 ? 6.664 8.057 4.608 1.00 51.56 159 ASN A O 1
#

Radius of gyration: 15.61 Å; chains: 1; bounding box: 43×28×46 Å